Protein AF-A0AAN5D348-F1 (afdb_monomer)

Mean predicted aligned error: 5.07 Å

Foldseek 3Di:
DDDKDPAKDWAAPDLQAVPGDTDIDGDILDCVHDNVDPDPDDPQSVQGHNNDRNVVCVVVVVD

Solvent-accessible surface area (backbone atoms only — not comparable to full-atom values): 4068 Å² total; per-residue (Å²): 140,83,90,73,60,66,63,64,45,81,35,58,96,62,69,41,35,86,89,55,78,70,47,79,37,71,54,61,68,36,61,90,41,71,58,63,48,94,71,85,78,56,69,64,67,76,34,41,54,63,66,35,54,52,62,59,30,54,76,63,68,71,104

Organism: NCBI:txid1317129

Structure (mmCIF, N/CA/C/O backbone):
data_AF-A0AAN5D348-F1
#
_entry.id   AF-A0AAN5D348-F1
#
loop_
_atom_site.group_PDB
_atom_site.id
_atom_site.type_symbol
_atom_site.label_atom_id
_atom_site.label_alt_id
_atom_site.label_comp_id
_atom_site.label_asym_id
_atom_site.label_entity_id
_atom_site.label_seq_id
_atom_site.pdbx_PDB_ins_code
_atom_site.Cartn_x
_atom_site.Cartn_y
_atom_site.Cartn_z
_atom_site.occupancy
_atom_site.B_iso_or_equiv
_atom_site.auth_seq_id
_atom_site.auth_comp_id
_atom_site.auth_asym_id
_atom_site.auth_atom_id
_atom_site.pdbx_PDB_model_num
ATOM 1 N N . MET A 1 1 ? 23.591 -9.769 4.079 1.00 51.69 1 MET A N 1
ATOM 2 C CA . MET A 1 1 ? 22.159 -10.133 4.149 1.00 51.69 1 MET A CA 1
ATOM 3 C C . MET A 1 1 ? 21.418 -9.255 3.159 1.00 51.69 1 MET A C 1
ATOM 5 O O . MET A 1 1 ? 21.669 -8.059 3.167 1.00 51.69 1 MET A O 1
ATOM 9 N N . LYS A 1 2 ? 20.593 -9.835 2.284 1.00 75.25 2 LYS A N 1
ATOM 10 C CA . LYS A 1 2 ? 19.726 -9.100 1.353 1.00 75.25 2 LYS A CA 1
ATOM 11 C C . LYS A 1 2 ? 18.286 -9.404 1.766 1.00 75.25 2 LYS A C 1
ATOM 13 O O . LYS A 1 2 ? 17.943 -10.579 1.859 1.00 75.25 2 LYS A O 1
ATOM 18 N N . TYR A 1 3 ? 17.506 -8.377 2.082 1.00 78.62 3 TYR A N 1
ATOM 19 C CA . TYR A 1 3 ? 16.062 -8.507 2.272 1.00 78.62 3 TYR A CA 1
ATOM 20 C C . TYR A 1 3 ? 15.406 -8.393 0.899 1.00 78.62 3 TYR A C 1
ATOM 22 O O . TYR A 1 3 ? 15.887 -7.622 0.073 1.00 78.62 3 TYR A O 1
ATOM 30 N N . VAL A 1 4 ? 14.396 -9.219 0.639 1.00 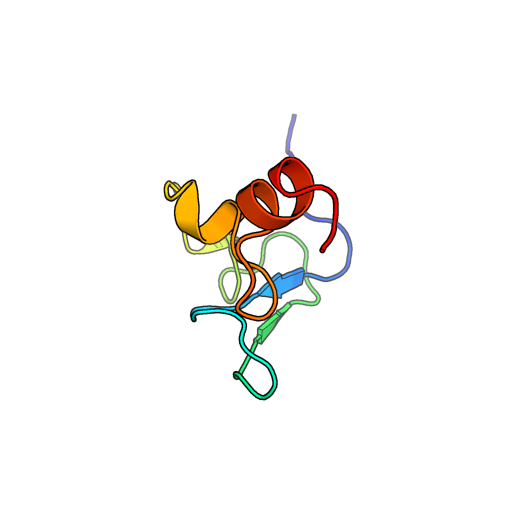82.25 4 VAL A N 1
ATOM 31 C CA . VAL A 1 4 ? 13.643 -9.207 -0.619 1.00 82.25 4 VAL A CA 1
ATOM 32 C C . VAL A 1 4 ? 12.168 -9.475 -0.331 1.00 82.25 4 VAL A C 1
ATOM 34 O O . VAL A 1 4 ? 11.837 -10.361 0.466 1.00 82.25 4 VAL A O 1
ATOM 37 N N . HIS A 1 5 ? 11.290 -8.726 -0.983 1.00 80.38 5 HIS A N 1
ATOM 38 C CA . HIS A 1 5 ? 9.861 -8.961 -1.056 1.00 80.38 5 HIS A CA 1
ATOM 39 C C . HIS A 1 5 ? 9.608 -10.301 -1.738 1.00 80.38 5 HIS A C 1
ATOM 41 O O . HIS A 1 5 ? 10.179 -10.629 -2.780 1.00 80.38 5 HIS A O 1
ATOM 47 N N . HIS A 1 6 ? 8.761 -11.122 -1.118 1.00 82.62 6 HIS A N 1
ATOM 48 C CA . HIS A 1 6 ? 8.463 -12.439 -1.655 1.00 82.62 6 HIS A CA 1
ATOM 49 C C . HIS A 1 6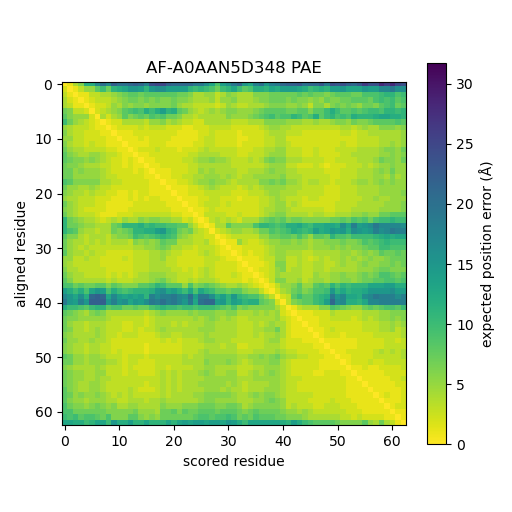 ? 7.382 -12.365 -2.742 1.00 82.62 6 HIS A C 1
ATOM 51 O O . HIS A 1 6 ? 6.370 -11.697 -2.582 1.00 82.62 6 HIS A O 1
ATOM 57 N N . LYS A 1 7 ? 7.539 -13.146 -3.812 1.00 85.06 7 LYS A N 1
ATOM 58 C CA . LYS A 1 7 ? 6.453 -13.553 -4.718 1.00 85.06 7 LYS A CA 1
ATOM 59 C C . LYS A 1 7 ? 5.691 -12.418 -5.438 1.00 85.06 7 LYS A C 1
ATOM 61 O O . LYS A 1 7 ? 5.964 -12.210 -6.608 1.00 85.06 7 LYS A O 1
ATOM 66 N N . TYR A 1 8 ? 4.710 -11.772 -4.804 1.00 88.56 8 TYR A N 1
ATOM 67 C CA . TYR A 1 8 ? 3.876 -10.735 -5.420 1.00 88.56 8 TYR A CA 1
ATOM 68 C C . TYR A 1 8 ? 3.728 -9.530 -4.497 1.00 88.56 8 TYR A C 1
ATOM 70 O O . TYR A 1 8 ? 3.525 -9.692 -3.294 1.00 88.56 8 TYR A O 1
ATOM 78 N N . GLU A 1 9 ? 3.720 -8.341 -5.086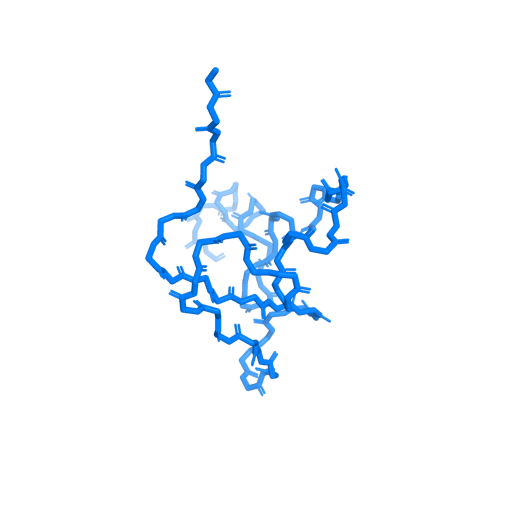 1.00 90.25 9 GLU A N 1
ATOM 79 C CA . GLU A 1 9 ? 3.400 -7.087 -4.412 1.00 90.25 9 GLU A CA 1
ATOM 80 C C . GLU A 1 9 ? 2.204 -6.427 -5.102 1.00 90.25 9 GLU A C 1
ATOM 82 O O . GLU A 1 9 ? 2.162 -6.327 -6.328 1.00 90.25 9 GLU A O 1
ATOM 87 N N . VAL A 1 10 ? 1.221 -5.987 -4.315 1.00 91.56 10 VAL A N 1
ATOM 88 C CA . VAL A 1 10 ? 0.126 -5.139 -4.796 1.00 91.56 10 VAL A CA 1
ATOM 89 C C . VAL A 1 10 ? 0.389 -3.738 -4.276 1.00 91.56 10 VAL A C 1
ATOM 91 O O . VAL A 1 10 ? 0.302 -3.497 -3.073 1.00 91.56 10 VAL A O 1
ATOM 94 N N . PHE A 1 11 ? 0.724 -2.832 -5.185 1.00 91.69 11 PHE A N 1
ATOM 95 C CA . PHE A 1 11 ? 1.202 -1.504 -4.849 1.00 91.69 11 PHE A CA 1
ATOM 96 C C . PHE A 1 11 ? 0.194 -0.433 -5.266 1.00 91.69 11 PHE A C 1
ATOM 98 O O . PHE A 1 11 ? -0.242 -0.383 -6.421 1.00 91.69 11 PHE A O 1
ATOM 105 N N . TYR A 1 12 ? -0.178 0.418 -4.310 1.00 92.75 12 TYR A N 1
ATOM 106 C CA . TYR A 1 12 ? -1.116 1.520 -4.496 1.00 92.75 12 TYR A CA 1
ATOM 107 C C . TYR A 1 12 ? -0.373 2.848 -4.366 1.00 92.75 12 TYR A C 1
ATOM 109 O O . TYR A 1 12 ? 0.122 3.185 -3.300 1.00 92.75 12 TYR A O 1
ATOM 117 N N . GLU A 1 13 ? -0.365 3.640 -5.435 1.00 90.75 13 GLU A N 1
ATOM 118 C CA . GLU A 1 13 ? 0.171 5.015 -5.441 1.00 90.75 13 GLU A CA 1
ATOM 119 C C . GLU A 1 13 ? -0.943 6.042 -5.217 1.00 90.75 13 GLU A C 1
ATOM 121 O O . GLU A 1 13 ? -1.050 7.063 -5.897 1.00 90.75 13 GLU A O 1
ATOM 126 N N . ASN A 1 14 ? -1.872 5.706 -4.330 1.00 90.25 14 ASN A N 1
ATOM 127 C CA . ASN A 1 14 ? -3.056 6.493 -4.026 1.00 90.25 14 ASN A CA 1
ATOM 128 C C . ASN A 1 14 ? -3.576 6.118 -2.632 1.00 90.25 14 ASN A C 1
ATOM 130 O O . ASN A 1 14 ? -2.985 5.318 -1.922 1.00 90.25 14 ASN A O 1
ATOM 134 N N . ASN A 1 15 ? -4.733 6.658 -2.260 1.00 88.06 15 ASN A N 1
ATOM 135 C CA . ASN A 1 15 ? -5.387 6.430 -0.967 1.00 88.06 15 ASN A CA 1
ATOM 13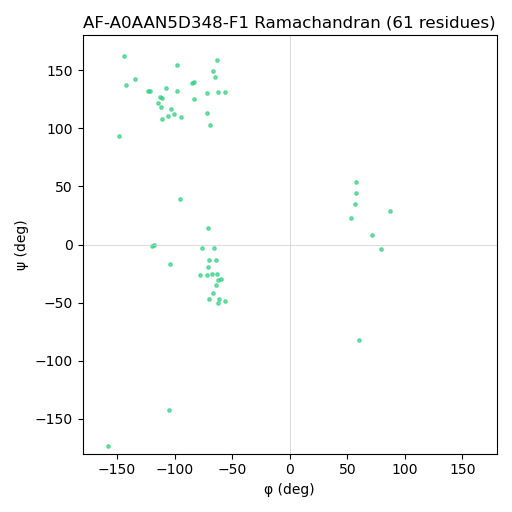6 C C . ASN A 1 15 ? -5.989 5.019 -0.767 1.00 88.06 15 ASN A C 1
ATOM 138 O O . ASN A 1 15 ? -6.821 4.834 0.124 1.00 88.06 15 ASN A O 1
ATOM 142 N N . MET A 1 16 ? -5.634 4.056 -1.625 1.00 91.62 16 MET A N 1
ATOM 143 C CA . MET A 1 16 ? -6.037 2.649 -1.582 1.00 91.62 16 MET A CA 1
ATOM 144 C C . MET A 1 16 ? -7.557 2.429 -1.501 1.00 91.62 16 MET A C 1
ATOM 146 O O . MET A 1 16 ? -8.003 1.387 -1.045 1.00 91.62 16 MET A O 1
ATOM 150 N N . LYS A 1 17 ? -8.388 3.391 -1.918 1.00 92.50 17 LYS A N 1
ATOM 151 C CA . LYS A 1 17 ? -9.854 3.256 -1.872 1.00 92.50 17 LYS A CA 1
ATOM 152 C C . LYS A 1 17 ? -10.362 2.121 -2.764 1.00 92.50 17 LYS A C 1
ATOM 154 O O . LYS A 1 17 ? -9.712 1.711 -3.722 1.00 92.50 17 LYS A O 1
ATOM 159 N N . GLU A 1 18 ? -11.564 1.639 -2.465 1.00 91.75 18 GLU A N 1
ATOM 160 C CA . GLU A 1 18 ? -12.242 0.675 -3.328 1.00 91.75 18 GLU A CA 1
ATOM 161 C C . GLU A 1 18 ? -12.385 1.230 -4.756 1.00 91.75 18 GLU A C 1
ATOM 163 O O . GLU A 1 18 ? -12.782 2.379 -4.957 1.00 91.75 18 GLU A O 1
ATOM 168 N N . GLY A 1 19 ? -12.008 0.420 -5.747 1.00 91.69 19 GLY A N 1
ATOM 169 C CA . GLY A 1 19 ? -11.977 0.823 -7.155 1.00 91.69 19 GLY A CA 1
ATOM 170 C C . GLY A 1 19 ? -10.753 1.649 -7.569 1.00 91.69 19 GLY A C 1
ATOM 171 O O . GLY A 1 19 ? -10.612 1.940 -8.758 1.00 91.69 19 GLY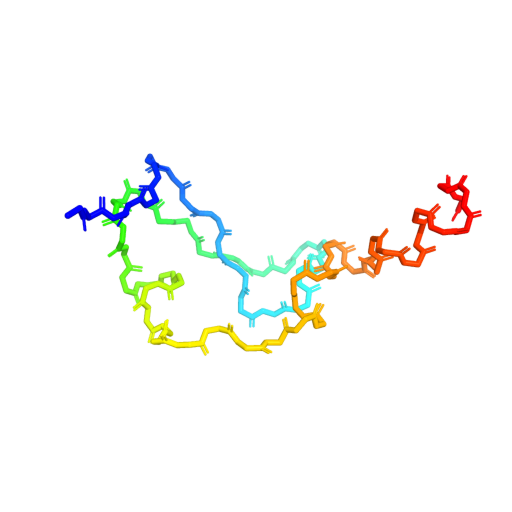 A O 1
ATOM 172 N N . SER A 1 20 ? -9.853 2.003 -6.645 1.00 94.25 20 SER A N 1
ATOM 173 C CA . SER A 1 20 ? -8.604 2.678 -7.001 1.00 94.25 20 SER A CA 1
ATOM 174 C C . SER A 1 20 ? -7.695 1.778 -7.843 1.00 94.25 20 SER A C 1
ATOM 176 O O . SER A 1 20 ? -7.619 0.569 -7.604 1.00 94.25 20 SER A O 1
ATOM 178 N N . PRO A 1 21 ? -6.964 2.355 -8.813 1.00 95.44 21 PRO A N 1
ATOM 179 C CA . PRO A 1 21 ? -5.994 1.603 -9.591 1.00 95.44 21 PRO A CA 1
ATOM 180 C C . PRO A 1 21 ? -4.829 1.149 -8.709 1.00 95.44 21 PRO A C 1
ATOM 182 O O . PRO A 1 21 ? -4.437 1.836 -7.765 1.00 95.44 21 PRO A O 1
ATOM 185 N N . TYR A 1 22 ? -4.248 0.009 -9.058 1.00 94.56 22 TYR A N 1
ATOM 186 C CA . TYR A 1 22 ? -3.063 -0.540 -8.410 1.00 94.56 22 TYR A CA 1
ATOM 187 C C . TYR A 1 22 ? -2.169 -1.226 -9.434 1.00 94.56 22 TYR A C 1
ATOM 189 O O . TYR A 1 22 ? -2.607 -1.592 -10.529 1.00 94.56 22 TYR A O 1
ATOM 197 N N . THR A 1 23 ? -0.920 -1.438 -9.043 1.00 94.31 23 THR A N 1
ATOM 198 C CA . THR A 1 23 ? 0.062 -2.200 -9.806 1.00 94.31 23 THR A CA 1
ATOM 199 C C . THR A 1 23 ? 0.288 -3.539 -9.117 1.00 94.31 23 THR A C 1
ATOM 201 O O . THR A 1 23 ? 0.448 -3.591 -7.901 1.00 94.31 23 THR A O 1
ATOM 204 N N . VAL A 1 24 ? 0.303 -4.630 -9.884 1.00 93.12 24 VAL A N 1
ATOM 205 C CA . VAL A 1 24 ? 0.737 -5.945 -9.391 1.00 93.12 24 VAL A CA 1
ATOM 206 C C . VAL A 1 24 ? 2.140 -6.207 -9.907 1.00 93.12 24 VAL A C 1
ATOM 208 O O . VAL A 1 24 ? 2.335 -6.328 -11.118 1.00 93.12 24 VAL A O 1
ATOM 211 N N . CYS A 1 25 ? 3.102 -6.322 -9.001 1.00 91.00 25 CYS A N 1
ATOM 212 C CA . CYS A 1 25 ? 4.458 -6.747 -9.318 1.00 91.00 25 CYS A CA 1
ATOM 213 C C . CYS A 1 25 ? 4.621 -8.238 -9.017 1.00 91.00 25 CYS A C 1
ATOM 215 O O . CYS A 1 25 ? 4.188 -8.728 -7.975 1.00 91.00 25 CYS A O 1
ATOM 217 N N . ILE A 1 26 ? 5.200 -8.966 -9.975 1.00 87.69 26 ILE A N 1
ATOM 218 C CA . ILE A 1 26 ? 5.384 -10.433 -9.953 1.00 87.69 26 ILE A CA 1
ATOM 219 C C . ILE A 1 26 ? 6.831 -10.815 -9.626 1.00 87.69 26 ILE A C 1
ATOM 221 O O . ILE A 1 26 ? 7.133 -11.958 -9.284 1.00 87.69 26 ILE A O 1
ATOM 225 N N . GLU A 1 27 ? 7.739 -9.859 -9.762 1.00 77.56 27 GLU A N 1
ATOM 226 C CA . GLU A 1 27 ? 9.155 -10.048 -9.502 1.00 77.56 27 GLU A CA 1
ATOM 227 C C . GLU A 1 27 ? 9.504 -9.550 -8.097 1.00 77.56 27 GLU A C 1
ATOM 229 O O . GLU A 1 27 ? 8.816 -8.705 -7.524 1.00 77.56 27 GLU A O 1
ATOM 234 N N . GLN A 1 28 ? 10.571 -10.109 -7.527 1.00 75.19 28 GLN A N 1
ATOM 235 C CA . GLN A 1 28 ? 11.114 -9.636 -6.255 1.00 75.19 28 GLN A CA 1
ATOM 236 C C . GLN A 1 28 ? 11.801 -8.285 -6.495 1.00 75.19 28 GLN A C 1
ATOM 238 O O . GLN A 1 28 ? 12.639 -8.207 -7.393 1.00 75.19 28 GLN A O 1
ATOM 243 N N . GLU A 1 29 ? 11.497 -7.272 -5.679 1.00 81.00 29 GLU A N 1
ATOM 244 C CA . GLU A 1 29 ? 12.077 -5.917 -5.774 1.00 81.00 29 GLU A CA 1
ATOM 245 C C . GLU A 1 29 ? 11.855 -5.239 -7.149 1.00 81.00 29 GLU A C 1
ATOM 247 O O . GLU A 1 29 ? 12.801 -4.819 -7.817 1.00 81.00 29 GLU A O 1
ATOM 252 N N . ASP A 1 30 ? 10.606 -5.157 -7.624 1.00 84.81 30 ASP A N 1
ATOM 253 C CA . ASP A 1 30 ? 10.283 -4.491 -8.897 1.00 84.81 30 ASP A CA 1
ATOM 254 C C . ASP A 1 30 ? 10.153 -2.966 -8.717 1.00 84.81 30 ASP A C 1
ATOM 256 O O . ASP A 1 30 ? 9.321 -2.473 -7.951 1.00 84.81 30 ASP A O 1
ATOM 260 N N . LYS A 1 31 ? 10.912 -2.198 -9.511 1.00 86.75 31 LYS A N 1
ATOM 261 C CA . LYS A 1 31 ? 10.867 -0.723 -9.555 1.00 86.75 31 LYS A CA 1
ATOM 262 C C . LYS A 1 31 ? 9.552 -0.139 -10.074 1.00 86.75 31 LYS A C 1
ATOM 264 O O . LYS A 1 31 ? 9.403 1.077 -10.146 1.00 86.75 31 LYS A O 1
ATOM 269 N N . LYS A 1 32 ? 8.593 -0.954 -10.496 1.00 87.44 32 LYS A N 1
ATOM 270 C CA . LYS A 1 32 ? 7.220 -0.496 -10.741 1.00 87.44 32 LYS A CA 1
ATOM 271 C C . LYS A 1 32 ? 6.431 -0.340 -9.439 1.00 87.44 32 LYS A C 1
ATOM 273 O O . LYS A 1 32 ? 5.513 0.479 -9.409 1.00 87.44 32 LYS A O 1
ATOM 278 N N . CYS A 1 33 ? 6.806 -1.079 -8.395 1.00 89.56 33 CYS A N 1
ATOM 279 C CA . CYS A 1 33 ? 6.193 -1.051 -7.071 1.00 89.56 33 CYS A CA 1
ATOM 280 C C . CYS A 1 33 ? 7.083 -0.298 -6.067 1.00 89.56 33 CYS A C 1
ATOM 282 O O . CYS A 1 33 ? 7.659 0.727 -6.438 1.00 89.56 33 CYS A O 1
ATOM 284 N N . SER A 1 34 ? 7.171 -0.751 -4.812 1.00 88.25 34 SER A N 1
ATOM 285 C CA . SER A 1 34 ? 7.839 -0.018 -3.728 1.00 88.25 34 SER A CA 1
ATOM 286 C C . SER A 1 34 ? 9.343 0.191 -3.936 1.00 88.25 34 SER A C 1
ATOM 288 O O . SER A 1 34 ? 9.866 1.202 -3.476 1.00 88.25 34 SER A O 1
ATOM 290 N N . ASP A 1 35 ? 10.037 -0.660 -4.705 1.00 87.94 35 ASP A N 1
ATOM 291 C CA . ASP A 1 35 ? 11.499 -0.564 -4.912 1.00 87.94 35 ASP A CA 1
ATOM 292 C C . ASP A 1 35 ? 11.944 0.727 -5.639 1.00 87.94 35 ASP A C 1
ATOM 294 O O . ASP A 1 35 ? 13.120 1.094 -5.638 1.00 87.94 35 ASP A O 1
ATOM 298 N N . LYS A 1 36 ? 11.017 1.485 -6.249 1.00 87.81 36 LYS A N 1
ATOM 299 C CA . LYS A 1 36 ? 11.342 2.826 -6.782 1.00 87.81 36 LYS A CA 1
ATOM 300 C C . LYS A 1 36 ? 11.575 3.875 -5.702 1.00 87.81 36 LYS A C 1
ATOM 302 O O . LYS A 1 36 ? 12.177 4.912 -5.990 1.00 87.81 36 LYS A O 1
ATOM 307 N N . TYR A 1 37 ? 11.106 3.627 -4.486 1.00 85.31 37 TYR A N 1
ATOM 308 C CA . TYR A 1 37 ? 11.257 4.528 -3.360 1.00 85.31 37 TYR A CA 1
ATOM 309 C C . TYR A 1 37 ? 12.400 4.047 -2.473 1.00 85.31 37 TYR A C 1
ATOM 311 O O . TYR A 1 37 ? 12.325 3.027 -1.800 1.00 85.31 37 TYR A O 1
ATOM 319 N N . LEU A 1 38 ? 13.477 4.831 -2.439 1.00 73.19 38 LEU A N 1
ATOM 320 C CA . LEU A 1 38 ? 14.638 4.538 -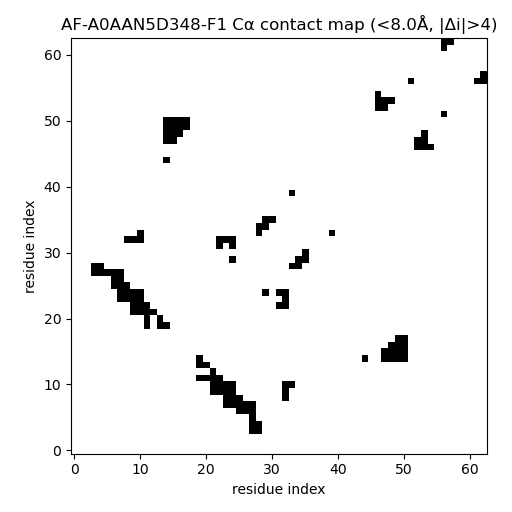1.592 1.00 73.19 38 LEU A CA 1
ATOM 321 C C . LEU A 1 38 ? 14.319 4.666 -0.093 1.00 73.19 38 LEU A C 1
ATOM 323 O O . LEU A 1 38 ? 14.985 4.051 0.735 1.00 73.19 38 LEU A O 1
ATOM 327 N N . PHE A 1 39 ? 13.314 5.480 0.242 1.00 65.12 39 PHE A N 1
ATOM 328 C CA . PHE A 1 39 ? 12.821 5.715 1.593 1.00 65.12 39 PHE A CA 1
ATOM 329 C C . PHE A 1 39 ? 11.311 6.012 1.520 1.00 65.12 39 PHE A C 1
ATOM 331 O O . PHE A 1 39 ? 10.911 7.156 1.307 1.00 65.12 39 PHE A O 1
ATOM 338 N N . GLU A 1 40 ? 10.465 4.995 1.676 1.00 64.62 40 GLU A N 1
ATOM 339 C CA . GLU A 1 40 ? 9.035 5.187 1.973 1.00 64.62 40 GLU A CA 1
ATOM 340 C C . GLU A 1 40 ? 8.920 5.679 3.424 1.00 64.62 40 GLU A C 1
ATOM 342 O O . GLU A 1 40 ? 9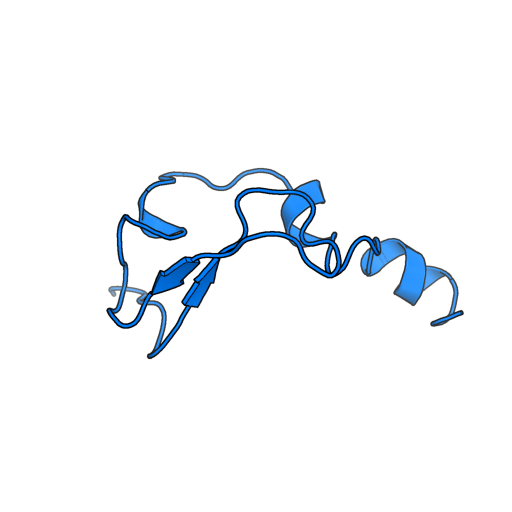.317 4.979 4.356 1.00 64.62 40 GLU A O 1
ATOM 347 N N . THR A 1 41 ? 8.480 6.924 3.631 1.00 60.94 41 THR A N 1
ATOM 348 C CA . THR A 1 41 ? 8.657 7.636 4.922 1.00 60.94 41 THR A CA 1
ATOM 349 C C . THR A 1 41 ? 7.361 8.054 5.608 1.00 60.94 41 THR A C 1
ATOM 351 O O . THR A 1 41 ? 7.402 8.607 6.710 1.00 60.94 41 THR A O 1
ATOM 354 N N . SER A 1 42 ? 6.204 7.785 5.008 1.00 82.38 42 SER A N 1
ATOM 355 C CA . SER A 1 42 ? 4.925 8.219 5.559 1.00 82.38 42 SER A CA 1
ATOM 356 C C . SER A 1 42 ? 4.291 7.128 6.422 1.00 82.38 42 SER A C 1
ATOM 358 O O . SER A 1 42 ? 3.799 6.113 5.933 1.00 82.38 42 SER A O 1
ATOM 360 N N . ILE A 1 43 ? 4.254 7.359 7.739 1.00 84.00 43 ILE A N 1
ATOM 361 C CA . ILE A 1 43 ? 3.457 6.536 8.669 1.00 84.00 43 ILE A CA 1
ATOM 362 C C . ILE A 1 43 ? 1.969 6.585 8.282 1.00 84.00 43 ILE A C 1
ATOM 364 O O . ILE A 1 43 ? 1.235 5.625 8.517 1.00 84.00 43 ILE A O 1
ATOM 368 N N . GLU A 1 44 ? 1.521 7.692 7.686 1.00 86.25 44 GLU A N 1
ATOM 369 C CA . GLU A 1 44 ? 0.146 7.843 7.218 1.00 86.25 44 GLU A CA 1
ATOM 370 C C . GLU A 1 44 ? -0.174 6.804 6.138 1.00 86.25 44 GLU A C 1
ATOM 372 O O . GLU A 1 44 ? -1.115 6.032 6.319 1.00 86.25 44 GLU A O 1
ATOM 377 N N . ASP A 1 45 ? 0.663 6.679 5.106 1.00 86.50 45 ASP A N 1
ATOM 378 C CA . ASP A 1 45 ? 0.463 5.697 4.030 1.00 86.50 45 ASP A CA 1
ATOM 379 C C . ASP A 1 45 ? 0.543 4.258 4.561 1.00 86.50 45 ASP A C 1
ATOM 381 O O . ASP A 1 45 ? -0.233 3.391 4.164 1.00 86.50 45 ASP A O 1
ATOM 385 N N . HIS A 1 46 ? 1.398 4.012 5.559 1.00 88.19 46 HIS A N 1
ATOM 386 C CA . HIS A 1 46 ? 1.507 2.704 6.209 1.00 88.19 46 HIS A CA 1
ATOM 387 C C . HIS A 1 46 ? 0.289 2.325 7.073 1.00 88.19 46 HIS A C 1
ATOM 389 O O . HIS A 1 46 ? 0.169 1.180 7.502 1.00 88.19 46 HIS A O 1
ATOM 395 N N . THR A 1 47 ? -0.605 3.267 7.385 1.00 92.19 47 THR A N 1
ATOM 396 C CA . THR A 1 47 ? -1.751 3.039 8.287 1.00 92.19 47 THR A CA 1
ATOM 397 C C . THR A 1 47 ? -3.111 3.228 7.618 1.00 92.19 47 THR A C 1
ATOM 399 O O . THR A 1 47 ? -4.135 3.002 8.267 1.00 92.19 47 THR A O 1
ATOM 402 N N . HIS A 1 48 ? -3.155 3.582 6.332 1.00 92.06 48 HIS A N 1
ATOM 403 C CA . HIS A 1 48 ? -4.398 3.780 5.588 1.00 92.06 48 HIS A CA 1
ATOM 404 C C . HIS A 1 48 ? -4.596 2.683 4.540 1.00 92.06 48 HIS A C 1
ATOM 406 O O . HIS A 1 48 ? -3.950 2.667 3.500 1.00 92.06 48 HIS A O 1
ATOM 412 N N . TYR A 1 49 ? -5.551 1.789 4.793 1.00 91.56 49 TYR A N 1
ATOM 413 C CA . TYR A 1 49 ? -5.899 0.688 3.893 1.00 91.56 49 TYR A CA 1
ATOM 414 C C . TYR A 1 49 ? -7.377 0.779 3.528 1.00 91.56 49 TYR A C 1
ATOM 416 O O . TYR A 1 49 ? -8.217 0.933 4.409 1.00 91.56 49 TYR A O 1
ATOM 424 N N . TYR A 1 50 ? -7.720 0.673 2.241 1.00 91.06 50 TYR A N 1
ATOM 425 C CA . TYR A 1 50 ? -9.121 0.695 1.785 1.00 91.06 50 TYR A CA 1
ATOM 426 C C . TYR A 1 50 ? -9.905 1.946 2.208 1.00 91.06 50 TYR A C 1
ATOM 428 O O . TYR A 1 50 ? -11.098 1.889 2.488 1.00 91.06 50 TYR A O 1
ATOM 436 N N . GLY A 1 51 ? -9.229 3.101 2.261 1.00 89.62 51 GLY A N 1
ATOM 437 C CA . GLY A 1 51 ? -9.815 4.357 2.740 1.00 89.62 51 GLY A CA 1
ATOM 438 C C . GLY A 1 51 ? -10.057 4.414 4.254 1.00 89.62 51 GLY A C 1
ATOM 439 O O . GLY A 1 51 ? -10.667 5.373 4.724 1.00 89.62 51 GLY A O 1
ATOM 440 N N . GLN A 1 52 ? -9.576 3.425 5.011 1.00 91.25 52 GLN A N 1
ATOM 441 C CA . GLN A 1 52 ? -9.710 3.327 6.459 1.00 91.25 52 GLN A CA 1
ATOM 442 C C . GLN A 1 52 ? -8.351 3.527 7.138 1.00 91.25 52 GLN A C 1
ATOM 444 O O . GLN A 1 52 ? -7.396 2.803 6.867 1.00 91.25 52 GLN A O 1
ATOM 449 N N . ASP A 1 53 ? -8.287 4.463 8.087 1.00 93.44 53 ASP A N 1
ATOM 450 C CA . ASP A 1 53 ? -7.194 4.523 9.063 1.00 93.44 53 ASP A CA 1
ATOM 451 C C . ASP A 1 53 ? -7.335 3.316 10.001 1.00 93.44 53 ASP A C 1
ATOM 453 O O . ASP A 1 53 ? -8.219 3.28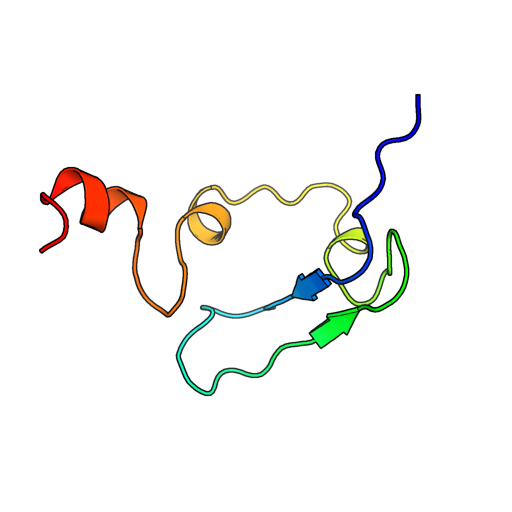7 10.872 1.00 93.44 53 ASP A O 1
ATOM 457 N N . VAL A 1 54 ? -6.505 2.291 9.793 1.00 93.62 54 VAL A N 1
ATOM 458 C CA . VAL A 1 54 ? -6.599 1.024 10.535 1.00 93.62 54 VAL A CA 1
ATOM 459 C C . VAL A 1 54 ? -6.135 1.180 11.978 1.00 93.62 54 VAL A C 1
ATOM 461 O O . VAL A 1 54 ? -6.609 0.471 12.868 1.00 93.62 54 VAL A O 1
ATOM 464 N N . GLN A 1 55 ? -5.255 2.149 12.245 1.00 92.62 55 GLN A N 1
ATOM 465 C CA . GLN A 1 55 ? -4.782 2.431 13.593 1.00 92.62 55 GLN A CA 1
ATOM 466 C C . GLN A 1 55 ? -5.902 3.043 14.440 1.00 92.62 55 GLN A C 1
ATOM 468 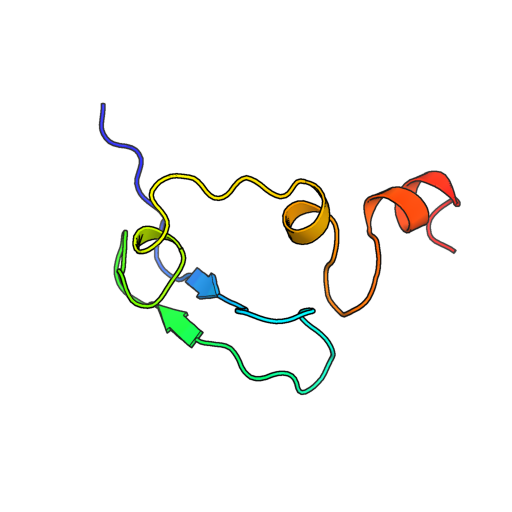O O . GLN A 1 55 ? -6.118 2.625 15.582 1.00 92.62 55 GLN A O 1
ATOM 473 N N . ARG A 1 56 ? -6.621 4.034 13.902 1.00 93.38 56 ARG A N 1
ATOM 474 C CA . ARG A 1 56 ? -7.789 4.629 14.567 1.00 93.38 56 ARG A CA 1
ATOM 475 C C . ARG A 1 56 ? -8.932 3.632 14.685 1.00 93.38 56 ARG A C 1
ATOM 477 O O . ARG A 1 56 ? -9.512 3.549 15.762 1.00 93.38 56 ARG A O 1
ATOM 484 N N . TYR A 1 57 ? -9.201 2.849 13.642 1.00 93.94 57 TYR A N 1
ATOM 485 C CA . TYR A 1 57 ? -10.218 1.793 13.670 1.00 93.94 57 TYR A CA 1
ATOM 486 C C . TYR A 1 57 ? -9.968 0.786 14.802 1.00 93.94 57 TYR A C 1
ATOM 488 O O . TYR A 1 57 ? -10.852 0.527 15.619 1.00 93.94 57 TYR A O 1
ATOM 496 N N . GLY A 1 58 ? -8.732 0.289 14.927 1.00 93.62 58 GLY A N 1
ATOM 497 C CA . GLY A 1 58 ? -8.350 -0.616 16.012 1.00 93.62 58 GLY A CA 1
ATOM 498 C C . GLY A 1 58 ? -8.499 0.024 17.396 1.00 93.62 58 GLY A C 1
ATOM 499 O O . GLY A 1 58 ? -9.115 -0.561 18.286 1.00 93.62 58 GLY A O 1
ATOM 500 N N . LYS A 1 59 ? -8.012 1.262 17.577 1.00 93.94 59 LYS A N 1
ATOM 501 C CA . LYS A 1 59 ? -8.161 2.017 18.840 1.00 93.94 59 LYS A CA 1
ATOM 502 C C . LYS A 1 59 ? -9.624 2.311 19.194 1.00 93.94 59 LYS A C 1
ATOM 504 O O . LYS A 1 59 ? -9.954 2.382 20.374 1.00 93.94 59 LYS A O 1
ATOM 509 N N . GLY A 1 60 ? -10.490 2.464 18.192 1.00 94.69 60 GLY A N 1
ATOM 510 C CA . GLY A 1 60 ? -11.935 2.659 18.341 1.00 94.69 60 GLY A CA 1
ATOM 511 C C . GLY A 1 60 ? -12.712 1.388 18.701 1.00 94.69 60 GLY A C 1
ATOM 512 O O . GLY A 1 60 ? -13.918 1.457 18.943 1.00 94.69 60 GLY A O 1
ATOM 513 N N . GLY A 1 61 ? -12.038 0.237 18.775 1.00 95.31 61 GLY A N 1
ATOM 514 C CA . GLY A 1 61 ? -12.654 -1.044 19.106 1.00 95.31 61 GLY A CA 1
ATOM 515 C C . GLY A 1 61 ? -13.215 -1.789 17.899 1.00 95.31 61 GLY A C 1
ATOM 516 O O . GLY A 1 61 ? -14.174 -2.540 18.067 1.00 95.31 61 GLY A O 1
ATOM 517 N N . CYS A 1 62 ? -12.628 -1.590 16.714 1.00 90.81 62 CYS A N 1
ATOM 518 C CA . CYS A 1 62 ? -13.042 -2.236 15.467 1.00 90.81 62 CYS A CA 1
ATOM 519 C C . CYS A 1 62 ? -14.513 -1.950 15.122 1.00 90.81 62 CYS A C 1
ATOM 521 O O . CYS A 1 62 ? -15.276 -2.862 14.803 1.00 90.81 62 CYS A O 1
ATOM 523 N N . LYS A 1 63 ? -14.907 -0.684 15.271 1.00 77.69 63 LYS A N 1
ATOM 524 C CA . LYS A 1 63 ? -16.254 -0.173 15.012 1.00 77.69 63 LYS A CA 1
ATOM 525 C C . LYS A 1 63 ? -16.222 0.884 13.926 1.00 77.69 63 LYS A C 1
ATOM 527 O O . LYS A 1 63 ? -15.190 1.589 13.843 1.00 77.69 63 LYS A O 1
#

InterPro domains:
  IPR029058 Alpha/Beta hydrolase fold [G3DSA:3.40.50.1820] (1-57)
  IPR029058 Alpha/Beta hydrolase fold [SSF53474] (2-54)

Radius of gyration: 13.65 Å; Cα contacts (8 Å, |Δi|>4): 72; chains: 1; bounding box: 38×22×30 Å

Nearest PDB structures (foldseek):
  3ut5-assembly1_E  TM=3.161E-01  e=2.720E+00  Rattus norvegicus
  6xot-assembly1_A  TM=3.331E-01  e=4.703E+00  Homo sapiens
  6xou-assembly1_A  TM=3.510E-01  e=6.185E+00  Homo sapiens

pLDDT: mean 86.69, std 8.77, range [51.69, 95.44]

Secondary structure (DSSP, 8-state):
------S-EEE-SS---TT---EEE-STT-TTTGGG-S----TTGGGEETTEEHHHHHHTT--

Sequence (63 aa):
MKYVHHKYEVFYENNMKEGSPYTVCIEQEDKKCSDKYLFETSIEDHTHYYGQDVQRYGKGGCK